Protein AF-M0QJU1-F1 (afdb_monomer_lite)

Foldseek 3Di:
DDDDDDDDDDDDDDDDDDDPPPPPPPDPPPPPPDDDDLVLLLVLLLVLQCVPQVDPPDKDFLVSSVVSGDPPQDPVSNVVSVVVCVVVQQKAWAQEPNTIIIHGHDPVSVVVVVVCVVVVHDDDHHYD

Sequence (128 aa):
MQFDPPRRVQRGHAHTEETQMTSTATAPTRTTRRMHTDDEIDAAILSALTDLAPNDGDLVRWSRVRAQLPGGCGYWQAHEAQHRLWRAGQIVLVQVHGTPWVGLADECSRMADAACARRGEPKRVVMV

Radius of gyration: 34.45 Å; chains: 1; bounding box: 91×36×91 Å

pLDDT: mean 80.44, std 19.9, range [35.09, 97.0]

Structure (mmCIF, N/CA/C/O backbone):
data_AF-M0QJU1-F1
#
_entry.id   AF-M0QJU1-F1
#
loop_
_atom_site.group_PDB
_atom_site.id
_atom_site.type_symbol
_atom_site.label_atom_id
_atom_site.label_alt_id
_atom_site.label_comp_id
_atom_site.label_asym_id
_atom_site.label_entity_id
_atom_site.label_seq_id
_atom_site.pdbx_PDB_ins_code
_atom_site.Cartn_x
_atom_site.Cartn_y
_atom_site.Cartn_z
_atom_site.occupancy
_atom_site.B_iso_or_equiv
_atom_site.auth_seq_id
_atom_site.auth_comp_id
_atom_site.auth_asym_id
_atom_site.auth_atom_id
_atom_site.pdbx_PDB_model_num
ATOM 1 N N . MET A 1 1 ? -62.379 -4.470 78.781 1.00 41.00 1 MET A N 1
ATOM 2 C CA . MET A 1 1 ? -61.455 -4.256 77.648 1.00 41.00 1 MET A CA 1
ATOM 3 C C . MET A 1 1 ? -62.274 -3.817 76.448 1.00 41.00 1 MET A C 1
ATOM 5 O O . MET A 1 1 ? -63.324 -4.396 76.226 1.00 41.00 1 MET A O 1
ATOM 9 N N . GLN A 1 2 ? -61.756 -2.818 75.734 1.00 47.91 2 GLN A N 1
ATOM 10 C CA . GLN A 1 2 ? -62.045 -2.457 74.341 1.00 47.91 2 GLN A CA 1
ATOM 11 C C . GLN A 1 2 ? -63.434 -1.891 73.963 1.00 47.91 2 GLN A C 1
ATOM 13 O O . GLN A 1 2 ? -64.350 -2.612 73.592 1.00 47.91 2 GLN A O 1
ATOM 18 N N . PHE A 1 3 ? -63.497 -0.555 74.041 1.00 36.12 3 PHE A N 1
ATOM 19 C CA . PHE A 1 3 ? -64.065 0.426 73.097 1.00 36.12 3 PHE A CA 1
ATOM 20 C C . PHE A 1 3 ? -65.065 -0.037 72.011 1.00 36.12 3 PHE A C 1
ATOM 22 O O . PHE A 1 3 ? -64.686 -0.552 70.963 1.00 36.12 3 PHE A O 1
ATOM 29 N N . ASP A 1 4 ? -66.327 0.326 72.246 1.00 36.88 4 ASP A N 1
ATOM 30 C CA . ASP A 1 4 ? -67.274 0.946 71.292 1.00 36.88 4 ASP A CA 1
ATOM 31 C C . ASP A 1 4 ? -66.766 2.374 70.901 1.00 36.88 4 ASP A C 1
ATOM 33 O O . ASP A 1 4 ? -65.931 2.891 71.653 1.00 36.88 4 ASP A O 1
ATOM 37 N N . PRO A 1 5 ? -67.262 3.124 69.879 1.00 52.66 5 PRO A N 1
ATOM 38 C CA . PRO A 1 5 ? -68.350 2.864 68.926 1.00 52.66 5 PRO A CA 1
ATOM 39 C C . PRO A 1 5 ? -68.026 3.435 67.490 1.00 52.66 5 PRO A C 1
ATOM 41 O O . PRO A 1 5 ? -66.906 3.238 67.025 1.00 52.66 5 PRO A O 1
ATOM 44 N N . PRO A 1 6 ? -68.924 4.068 66.688 1.00 52.22 6 PRO A N 1
ATOM 45 C CA . PRO A 1 6 ? -69.283 3.544 65.367 1.00 52.22 6 PRO A CA 1
ATOM 46 C C . PRO A 1 6 ? -69.148 4.555 64.197 1.00 52.22 6 PRO A C 1
ATOM 48 O O . PRO A 1 6 ? -68.830 5.720 64.386 1.00 52.22 6 PRO A O 1
ATOM 51 N N . ARG A 1 7 ? -69.504 4.083 62.987 1.00 47.69 7 ARG A N 1
ATOM 52 C CA . ARG A 1 7 ? -70.063 4.811 61.815 1.00 47.69 7 ARG A CA 1
ATOM 53 C C . ARG A 1 7 ? -69.413 6.154 61.412 1.00 47.69 7 ARG A C 1
ATOM 55 O O . ARG A 1 7 ? -69.539 7.138 62.122 1.00 47.69 7 ARG A O 1
ATOM 62 N N . ARG A 1 8 ? -69.083 6.303 60.120 1.00 39.16 8 ARG A N 1
ATOM 63 C CA . ARG A 1 8 ? -69.971 6.894 59.083 1.00 39.16 8 ARG A CA 1
ATOM 64 C C . ARG A 1 8 ? -69.190 7.220 57.798 1.00 39.16 8 ARG A C 1
ATOM 66 O O . ARG A 1 8 ? -68.032 7.605 57.821 1.00 39.16 8 ARG A O 1
ATOM 73 N N . VAL A 1 9 ? -69.896 7.054 56.687 1.00 49.03 9 VAL A N 1
ATOM 74 C CA . VAL A 1 9 ? -69.581 7.418 55.298 1.00 49.03 9 VAL A CA 1
ATOM 75 C C . VAL A 1 9 ? -69.237 8.907 55.148 1.00 49.03 9 VAL A C 1
ATOM 77 O O . VAL A 1 9 ? -70.013 9.714 55.653 1.00 49.03 9 VAL A O 1
ATOM 80 N N . GLN A 1 10 ? -68.225 9.279 54.342 1.00 40.00 10 GLN A N 1
ATOM 81 C CA . GLN A 1 10 ? -68.304 10.485 53.496 1.00 40.00 10 GLN A CA 1
ATOM 82 C C . GLN A 1 10 ? -67.238 10.589 52.388 1.00 40.00 10 GLN A C 1
ATOM 84 O O . GLN A 1 10 ? -66.079 10.228 52.557 1.00 40.00 10 GLN A O 1
ATOM 89 N N . ARG A 1 11 ? -67.703 11.120 51.247 1.00 37.03 11 ARG A N 1
ATOM 90 C CA . ARG A 1 11 ? -66.962 11.681 50.104 1.00 37.03 11 ARG A CA 1
ATOM 91 C C . ARG A 1 11 ? -66.113 12.897 50.513 1.00 37.03 11 ARG A C 1
ATOM 93 O O . ARG A 1 11 ? -66.555 13.648 51.376 1.00 37.03 11 ARG A O 1
ATOM 100 N N . GLY A 1 12 ? -65.077 13.206 49.724 1.00 35.09 12 GLY A N 1
ATOM 101 C CA . GLY A 1 12 ? -64.705 14.600 49.414 1.00 35.09 12 GLY A CA 1
ATOM 102 C C . GLY A 1 12 ? -63.210 14.954 49.445 1.00 35.09 12 GLY A C 1
ATOM 103 O O . GLY A 1 12 ? -62.644 15.078 50.517 1.00 35.09 12 GLY A O 1
ATOM 104 N N . HIS A 1 13 ? -62.640 15.149 48.248 1.00 40.50 13 HIS A N 1
ATOM 105 C CA . HIS A 1 13 ? -61.557 16.056 47.802 1.00 40.50 13 HIS A CA 1
ATOM 106 C C . HIS A 1 13 ? -60.624 16.780 48.804 1.00 40.50 13 HIS A C 1
ATOM 108 O O . HIS A 1 13 ? -61.104 17.566 49.612 1.00 40.50 13 HIS A O 1
ATOM 114 N N . ALA A 1 14 ? -59.300 16.710 48.551 1.00 35.34 14 ALA A N 1
ATOM 115 C CA . ALA A 1 14 ? -58.386 17.854 48.307 1.00 35.34 14 ALA A CA 1
ATOM 116 C C . ALA A 1 14 ? -56.931 17.389 48.004 1.00 35.34 14 ALA A C 1
ATOM 118 O O . ALA A 1 14 ? -56.479 16.460 48.657 1.00 35.34 14 ALA A O 1
ATOM 119 N N . HIS A 1 15 ? -56.273 18.044 47.020 1.00 35.84 15 HIS A N 1
ATOM 120 C CA . HIS A 1 15 ? -54.838 18.448 46.889 1.00 35.84 15 HIS A CA 1
ATOM 121 C C . HIS A 1 15 ? -53.717 17.476 47.375 1.00 35.84 15 HIS A C 1
ATOM 123 O O . HIS A 1 15 ? -53.788 16.958 48.475 1.00 35.84 15 HIS A O 1
ATOM 129 N N . THR A 1 16 ? -52.633 17.164 46.646 1.00 41.09 16 THR A N 1
ATOM 130 C CA . THR A 1 16 ? -51.584 18.049 46.091 1.00 41.09 16 THR A CA 1
ATOM 131 C C . THR A 1 16 ? -50.644 17.228 45.175 1.00 41.09 16 THR A C 1
ATOM 133 O O . THR A 1 16 ? -50.521 16.017 45.325 1.00 41.09 16 THR A O 1
ATOM 136 N N . GLU A 1 17 ? -50.027 17.929 44.229 1.00 51.09 17 GLU A N 1
ATOM 137 C CA . GLU A 1 17 ? -48.938 17.617 43.287 1.00 51.09 17 GLU A CA 1
ATOM 138 C C . GLU A 1 17 ? -47.992 16.436 43.597 1.00 51.09 17 GLU A C 1
ATOM 140 O O . GLU A 1 17 ? -47.376 16.389 44.653 1.00 51.09 17 GLU A O 1
ATOM 145 N N . GLU A 1 18 ? -47.711 15.604 42.585 1.00 40.56 18 GLU A N 1
ATOM 146 C CA . GLU A 1 18 ? -46.323 15.207 42.321 1.00 40.56 18 GLU A CA 1
ATOM 147 C C . GLU A 1 18 ? -46.111 14.955 40.823 1.00 40.56 18 GLU A C 1
ATOM 149 O O . GLU A 1 18 ? -46.647 14.029 40.209 1.00 40.56 18 GLU A O 1
ATOM 154 N N . THR A 1 19 ? -45.349 15.867 40.231 1.00 47.09 19 THR A N 1
ATOM 155 C CA . THR A 1 19 ? -44.768 15.826 38.896 1.00 47.09 19 THR A CA 1
ATOM 156 C C . THR A 1 19 ? -44.136 14.461 38.629 1.00 47.09 19 THR A C 1
ATOM 158 O O . THR A 1 19 ? -43.017 14.189 39.058 1.00 47.09 19 THR A O 1
ATOM 161 N N . GLN A 1 20 ? -44.822 13.604 37.870 1.00 47.12 20 GLN A N 1
ATOM 162 C CA . GLN A 1 20 ? -44.197 12.426 37.276 1.00 47.12 20 GLN A CA 1
ATOM 163 C C . GLN A 1 20 ? -43.261 12.898 36.164 1.00 47.12 20 GLN A C 1
ATOM 165 O O . GLN A 1 20 ? -43.642 13.032 35.002 1.00 47.12 20 GLN A O 1
ATOM 170 N N . MET A 1 21 ? -42.013 13.184 36.540 1.00 42.28 21 MET A N 1
ATOM 171 C CA . MET A 1 21 ? -40.909 13.222 35.595 1.00 42.28 21 MET A CA 1
ATOM 172 C C . MET A 1 21 ? -40.728 11.805 35.050 1.00 42.28 21 MET A C 1
ATOM 174 O O . MET A 1 21 ? -40.109 10.947 35.678 1.00 42.28 21 MET A O 1
ATOM 178 N N . THR A 1 22 ? -41.283 11.553 33.868 1.00 46.72 22 THR A N 1
ATOM 179 C CA . THR A 1 22 ? -40.877 10.452 32.995 1.00 46.72 22 THR A CA 1
ATOM 180 C C . THR A 1 22 ? -39.392 10.622 32.670 1.00 46.72 22 THR A C 1
ATOM 182 O O . THR A 1 22 ? -39.015 11.285 31.707 1.00 46.72 22 THR A O 1
ATOM 185 N N . SER A 1 23 ? -38.532 10.042 33.507 1.00 50.16 23 SER A N 1
ATOM 186 C CA . SER A 1 23 ? -37.125 9.825 33.188 1.00 50.16 23 SER A CA 1
ATOM 187 C C . SER A 1 23 ? -37.047 8.709 32.156 1.00 50.16 23 SER A C 1
ATOM 189 O O . SER A 1 23 ? -36.969 7.528 32.491 1.00 50.16 23 SER A O 1
ATOM 191 N N . THR A 1 24 ? -37.069 9.085 30.880 1.00 59.75 24 THR A N 1
ATOM 192 C CA . THR A 1 24 ? -36.570 8.230 29.805 1.00 59.75 24 THR A CA 1
ATOM 193 C C . THR A 1 24 ? -35.071 8.062 30.033 1.00 59.75 24 THR A C 1
ATOM 195 O O . THR A 1 24 ? -34.260 8.879 29.600 1.00 59.75 24 THR A O 1
ATOM 198 N N . ALA A 1 25 ? -34.695 7.029 30.786 1.00 53.62 25 ALA A N 1
ATOM 199 C CA . ALA A 1 25 ? -33.311 6.624 30.937 1.00 53.62 25 ALA A CA 1
ATOM 200 C C . ALA A 1 25 ? -32.831 6.064 29.592 1.00 53.62 25 ALA A C 1
ATOM 202 O O . ALA A 1 25 ? -32.983 4.880 29.295 1.00 53.62 25 ALA A O 1
ATOM 203 N N . THR A 1 26 ? -32.279 6.938 28.751 1.00 63.38 26 THR A N 1
ATOM 204 C CA . THR A 1 26 ? -31.490 6.541 27.586 1.00 63.38 26 THR A CA 1
ATOM 205 C C . THR A 1 26 ? -30.315 5.717 28.097 1.00 63.38 26 THR A C 1
ATOM 207 O O . THR A 1 26 ? -29.374 6.257 28.680 1.00 63.38 26 THR A O 1
ATOM 210 N N . ALA A 1 27 ? -30.383 4.397 27.919 1.00 65.94 27 ALA A N 1
ATOM 211 C CA . ALA A 1 27 ? -29.254 3.522 28.183 1.00 65.94 27 ALA A CA 1
ATOM 212 C C . ALA A 1 27 ? -28.053 4.034 27.369 1.00 65.94 27 ALA A C 1
ATOM 214 O O . ALA A 1 27 ? -28.198 4.262 26.162 1.00 65.94 27 ALA A O 1
ATOM 215 N N . PRO A 1 28 ? -26.875 4.250 27.980 1.00 62.00 28 PRO A N 1
ATOM 216 C CA . PRO A 1 28 ? -25.707 4.642 27.216 1.00 62.00 28 PRO A CA 1
ATOM 217 C C . PRO A 1 28 ? -25.422 3.532 26.204 1.00 62.00 28 PRO A C 1
ATOM 219 O O . PRO A 1 28 ? -25.156 2.386 26.571 1.00 62.00 28 PRO A O 1
ATOM 222 N N . THR A 1 29 ? -25.506 3.865 24.916 1.00 62.69 29 THR A N 1
ATOM 223 C CA . THR A 1 29 ? -25.056 2.965 23.856 1.00 62.69 29 THR A CA 1
ATOM 224 C C . THR A 1 29 ? -23.554 2.816 24.042 1.00 62.69 29 THR A C 1
ATOM 226 O O . THR A 1 29 ? -22.782 3.724 23.736 1.00 62.69 29 THR A O 1
ATOM 229 N N . ARG A 1 30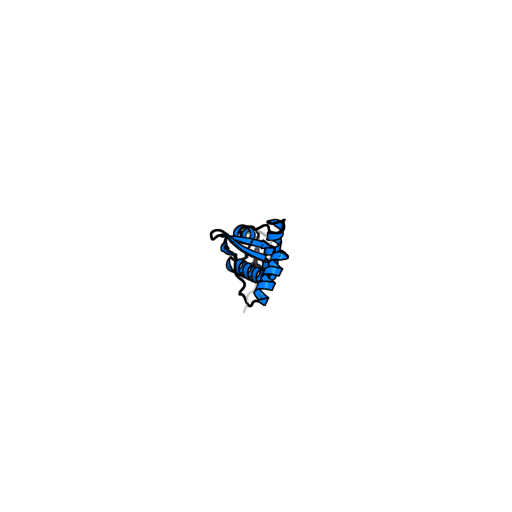 ? -23.126 1.697 24.631 1.00 56.50 30 ARG A N 1
ATOM 230 C CA . ARG A 1 30 ? -21.712 1.354 24.750 1.00 56.50 30 ARG A CA 1
ATOM 231 C C . ARG A 1 30 ? -21.208 1.040 23.347 1.00 56.50 30 ARG A C 1
ATOM 233 O O . ARG A 1 30 ? -21.245 -0.110 22.923 1.00 56.50 30 ARG A O 1
ATOM 240 N N . THR A 1 31 ? -20.759 2.065 22.628 1.00 61.69 31 THR A N 1
ATOM 241 C CA . THR A 1 31 ? -20.039 1.913 21.364 1.00 61.69 31 THR A CA 1
ATOM 242 C C . THR A 1 31 ? -18.740 1.174 21.664 1.00 61.69 31 THR A C 1
ATOM 244 O O . THR A 1 31 ? -17.736 1.771 22.050 1.00 61.69 31 THR A O 1
ATOM 247 N N . THR A 1 32 ? -18.754 -0.152 21.553 1.00 62.12 32 THR A N 1
ATOM 248 C CA . THR A 1 32 ? -17.526 -0.942 21.563 1.00 62.12 32 THR A CA 1
ATOM 249 C C . THR A 1 32 ? -16.727 -0.537 20.336 1.00 62.12 32 THR A C 1
ATOM 251 O O . THR A 1 32 ? -17.146 -0.793 19.208 1.00 62.12 32 THR A O 1
ATOM 254 N N . ARG A 1 33 ? -15.595 0.141 20.552 1.00 63.50 33 ARG A N 1
ATOM 255 C CA . ARG A 1 33 ? -14.628 0.461 19.500 1.00 63.50 33 ARG A CA 1
ATOM 256 C C . ARG A 1 33 ? -14.198 -0.857 18.853 1.00 63.50 33 ARG A C 1
ATOM 258 O O . ARG A 1 33 ? -13.453 -1.616 19.467 1.00 63.50 33 ARG A O 1
ATOM 265 N N . ARG A 1 34 ? -14.695 -1.144 17.647 1.00 72.69 34 ARG A N 1
ATOM 266 C CA . ARG A 1 34 ? -14.265 -2.309 16.867 1.00 72.69 34 ARG A CA 1
ATOM 267 C C . ARG A 1 34 ? -12.796 -2.098 16.507 1.00 72.69 34 ARG A C 1
ATOM 269 O O . ARG A 1 34 ? -12.462 -1.110 15.859 1.00 72.69 34 ARG A O 1
ATOM 276 N N . MET A 1 35 ? -11.926 -2.981 16.986 1.00 76.81 35 MET A N 1
ATOM 277 C CA . MET A 1 35 ? -10.560 -3.069 16.479 1.00 76.81 35 MET A CA 1
ATOM 278 C C . MET A 1 35 ? -10.607 -3.789 15.135 1.00 76.81 35 MET A C 1
ATOM 280 O O . MET A 1 35 ? -11.284 -4.810 15.019 1.00 76.81 35 MET A O 1
ATOM 284 N N . HIS A 1 36 ? -9.928 -3.234 14.134 1.00 84.19 36 HIS A N 1
ATOM 285 C CA . HIS A 1 36 ? -9.753 -3.903 12.846 1.00 84.19 36 HIS A CA 1
ATOM 286 C C . HIS A 1 36 ? -8.733 -5.024 13.000 1.00 84.19 36 HIS A C 1
ATOM 288 O O . HIS A 1 36 ? -7.738 -4.872 13.713 1.00 84.19 36 HIS A O 1
ATOM 294 N N . THR A 1 37 ? -9.017 -6.146 12.358 1.00 90.38 37 THR A N 1
ATOM 295 C CA . THR A 1 37 ? -8.108 -7.290 12.262 1.00 90.38 37 THR A CA 1
ATOM 296 C C . THR A 1 37 ? -6.954 -6.987 11.309 1.00 90.38 37 THR A C 1
ATOM 298 O O . THR A 1 37 ? -7.031 -6.066 10.495 1.00 90.38 37 THR A O 1
ATOM 301 N N . ASP A 1 38 ? -5.882 -7.773 11.398 1.00 91.81 38 ASP A N 1
ATOM 302 C CA . ASP A 1 38 ? -4.729 -7.639 10.507 1.00 91.81 38 ASP A CA 1
ATOM 303 C C . ASP A 1 38 ? -5.119 -7.783 9.032 1.00 91.81 38 ASP A C 1
ATOM 305 O O . ASP A 1 38 ? -4.741 -6.938 8.225 1.00 91.81 38 ASP A O 1
ATOM 309 N N . ASP A 1 39 ? -5.950 -8.773 8.702 1.00 92.38 39 ASP A N 1
ATOM 310 C CA . ASP A 1 39 ? -6.419 -9.005 7.332 1.00 92.38 39 ASP A CA 1
ATOM 311 C C . ASP A 1 39 ? -7.271 -7.840 6.801 1.00 92.38 39 ASP A C 1
ATOM 313 O O . ASP A 1 39 ? -7.173 -7.475 5.631 1.00 92.38 39 ASP A O 1
ATOM 317 N N . GLU A 1 40 ? -8.087 -7.212 7.656 1.00 94.19 40 GLU A N 1
ATOM 318 C CA . GLU A 1 40 ? -8.876 -6.031 7.280 1.00 94.19 40 GLU A CA 1
ATOM 319 C C . GLU A 1 40 ? -7.983 -4.818 6.994 1.00 94.19 40 GLU A C 1
ATOM 321 O O . GLU A 1 40 ? -8.262 -4.051 6.070 1.00 94.19 40 GLU A O 1
ATOM 326 N N . ILE A 1 41 ? -6.907 -4.636 7.765 1.00 95.06 41 ILE A N 1
ATOM 327 C CA . ILE A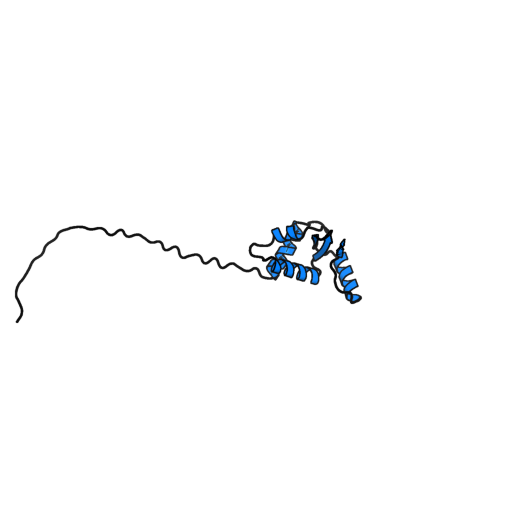 1 41 ? -5.943 -3.551 7.543 1.00 95.06 41 ILE A CA 1
ATOM 328 C C . ILE A 1 41 ? -5.135 -3.822 6.270 1.00 95.06 41 ILE A C 1
ATOM 330 O O . ILE A 1 41 ? -4.978 -2.915 5.452 1.00 95.06 41 ILE A O 1
ATOM 334 N N . ASP A 1 42 ? -4.665 -5.054 6.076 1.00 96.81 42 ASP A N 1
ATOM 335 C CA . ASP A 1 42 ? -3.922 -5.472 4.888 1.00 96.81 42 ASP A CA 1
ATOM 336 C C . ASP A 1 42 ? -4.778 -5.260 3.620 1.00 96.81 42 ASP A C 1
ATOM 338 O O . ASP A 1 42 ? -4.333 -4.613 2.667 1.00 96.81 42 ASP A O 1
ATOM 342 N N . ALA A 1 43 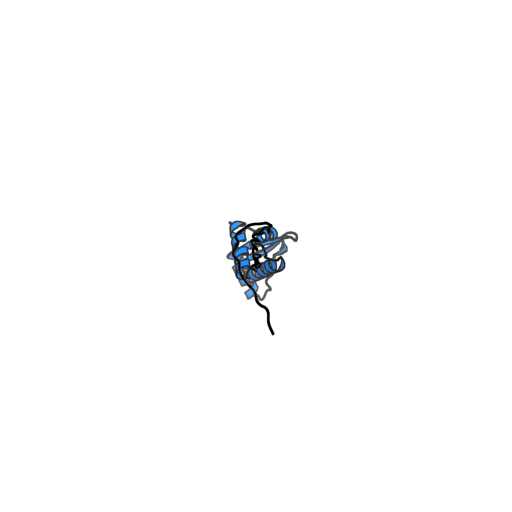? -6.043 -5.699 3.637 1.00 96.56 43 ALA A N 1
ATOM 343 C CA . ALA A 1 43 ? -6.990 -5.483 2.543 1.00 96.56 43 ALA A CA 1
ATOM 344 C C . ALA A 1 43 ? -7.271 -3.992 2.290 1.00 96.56 43 ALA A C 1
ATOM 346 O O . ALA A 1 43 ? -7.309 -3.560 1.136 1.00 96.56 43 ALA A O 1
ATOM 347 N N . ALA A 1 44 ? -7.417 -3.185 3.346 1.00 96.62 44 ALA A N 1
ATOM 348 C CA . ALA A 1 44 ? -7.618 -1.744 3.213 1.00 96.62 44 ALA A CA 1
ATOM 349 C C . ALA A 1 44 ? -6.405 -1.042 2.579 1.00 96.62 44 ALA A C 1
ATOM 351 O O . ALA A 1 44 ? -6.585 -0.141 1.760 1.00 96.62 44 ALA A O 1
ATOM 352 N N . ILE A 1 45 ? -5.176 -1.462 2.905 1.00 97.00 45 ILE A N 1
ATOM 353 C CA . ILE A 1 45 ? -3.956 -0.938 2.270 1.00 97.00 45 ILE A CA 1
ATOM 354 C C . ILE A 1 45 ? -3.949 -1.266 0.774 1.00 97.00 45 ILE A C 1
ATOM 356 O O . ILE A 1 45 ? -3.706 -0.375 -0.038 1.00 97.00 45 ILE A O 1
ATOM 360 N N . LEU A 1 46 ? -4.221 -2.520 0.402 1.00 96.88 46 LEU A N 1
ATOM 361 C CA . LEU A 1 46 ? -4.226 -2.949 -1.001 1.00 96.88 46 LEU A CA 1
ATOM 362 C C . LEU A 1 46 ? -5.323 -2.246 -1.815 1.00 96.88 46 LEU A C 1
ATOM 364 O O . LEU A 1 46 ? -5.062 -1.791 -2.930 1.00 96.88 46 LEU A O 1
ATOM 368 N N . SER A 1 47 ? -6.519 -2.088 -1.240 1.00 96.88 47 SER A N 1
ATOM 369 C CA . SER A 1 47 ? -7.606 -1.319 -1.856 1.00 96.88 47 SER A CA 1
ATOM 370 C C . SER A 1 47 ? -7.199 0.140 -2.059 1.00 96.88 47 SER A C 1
ATOM 372 O O . SER A 1 47 ? -7.285 0.653 -3.169 1.00 96.88 47 SER A O 1
ATOM 374 N N . ALA A 1 48 ? -6.667 0.793 -1.020 1.00 96.62 48 ALA A N 1
ATOM 375 C CA . ALA A 1 48 ? -6.236 2.184 -1.110 1.00 96.62 48 ALA A CA 1
ATOM 376 C C . ALA A 1 48 ? -5.117 2.386 -2.144 1.00 96.62 48 ALA A C 1
ATOM 378 O O . ALA A 1 48 ? -5.073 3.423 -2.800 1.00 96.62 48 ALA A O 1
ATOM 379 N N . LEU A 1 49 ? -4.211 1.419 -2.306 1.00 96.56 49 LEU A N 1
ATOM 380 C CA . LEU A 1 49 ? -3.194 1.462 -3.358 1.00 96.56 49 LEU A CA 1
ATOM 381 C C . LEU A 1 49 ? -3.811 1.332 -4.751 1.00 96.56 49 LEU A C 1
ATOM 383 O O . LEU A 1 49 ? -3.450 2.112 -5.623 1.00 96.56 49 LEU A O 1
ATOM 387 N N . THR A 1 50 ? -4.770 0.425 -4.934 1.00 95.56 50 THR A N 1
ATOM 388 C CA . THR A 1 50 ? -5.496 0.262 -6.207 1.00 95.56 50 THR A CA 1
ATOM 389 C C . THR A 1 50 ? -6.203 1.559 -6.619 1.00 95.56 50 THR A C 1
ATOM 391 O O . THR A 1 50 ? -6.163 1.944 -7.784 1.00 95.56 50 THR A O 1
ATOM 394 N N . ASP A 1 51 ? -6.788 2.279 -5.657 1.00 95.50 51 ASP A N 1
ATOM 395 C CA . ASP A 1 51 ? -7.494 3.539 -5.919 1.00 95.50 51 ASP A CA 1
ATOM 396 C C . ASP A 1 51 ? -6.544 4.727 -6.166 1.00 95.50 51 ASP A C 1
ATOM 398 O O . ASP A 1 51 ? -6.838 5.626 -6.956 1.00 95.50 51 ASP A O 1
ATOM 402 N N . LEU A 1 52 ? -5.414 4.780 -5.453 1.00 95.31 52 LEU A N 1
ATOM 403 C CA . LEU A 1 52 ? -4.488 5.919 -5.482 1.00 95.31 52 LEU A CA 1
ATOM 404 C C . LEU A 1 52 ? -3.406 5.816 -6.564 1.00 95.31 52 LEU A C 1
ATOM 406 O O . LEU A 1 52 ? -2.855 6.850 -6.951 1.00 95.31 52 LEU A O 1
ATOM 410 N N . ALA A 1 53 ? -3.082 4.600 -6.994 1.00 91.00 53 ALA A N 1
ATOM 411 C CA . ALA A 1 53 ? -2.034 4.252 -7.947 1.00 91.00 53 ALA A CA 1
ATOM 412 C C . ALA A 1 53 ? -2.623 3.291 -9.000 1.00 91.00 53 ALA A C 1
ATOM 414 O O . ALA A 1 53 ? -2.349 2.092 -8.961 1.00 91.00 53 ALA A O 1
ATOM 415 N N . PRO A 1 54 ? -3.493 3.789 -9.901 1.00 84.00 54 PRO A N 1
ATOM 416 C CA . PRO A 1 54 ? -4.274 2.937 -10.796 1.00 84.00 54 PRO A CA 1
ATOM 417 C C . PRO A 1 54 ? -3.448 2.297 -11.919 1.00 84.00 54 PRO A C 1
ATOM 419 O O . PRO A 1 54 ? -3.943 1.381 -12.573 1.00 84.00 54 PRO A O 1
ATOM 422 N N . ASN A 1 55 ? -2.228 2.781 -12.178 1.00 87.81 55 ASN A N 1
ATOM 423 C CA . ASN A 1 55 ? -1.348 2.212 -13.194 1.00 87.81 55 ASN A CA 1
ATOM 424 C C . ASN A 1 55 ? -0.254 1.353 -12.557 1.00 87.81 55 ASN A C 1
ATOM 426 O O . ASN A 1 55 ? 0.246 1.648 -11.468 1.00 87.81 55 ASN A O 1
ATOM 430 N N . ASP A 1 56 ? 0.176 0.326 -13.285 1.00 80.31 56 ASP A N 1
ATOM 431 C CA . ASP A 1 56 ? 1.295 -0.513 -12.870 1.00 80.31 56 ASP A CA 1
ATOM 432 C C . ASP A 1 56 ? 2.576 0.320 -12.704 1.00 80.31 56 ASP A C 1
ATOM 434 O O . ASP A 1 56 ? 2.968 1.087 -13.585 1.00 80.31 56 ASP A O 1
ATOM 438 N N . GLY A 1 57 ? 3.237 0.155 -11.556 1.00 83.44 57 GLY A N 1
ATOM 439 C CA . GLY A 1 57 ? 4.466 0.875 -11.212 1.00 83.44 57 GLY A CA 1
ATOM 440 C C . GLY A 1 57 ? 4.256 2.255 -10.581 1.00 83.44 57 GLY A C 1
ATOM 441 O O . GLY A 1 57 ? 5.238 2.863 -10.146 1.00 83.44 57 GLY A O 1
ATOM 442 N N . ASP A 1 58 ? 3.014 2.740 -10.465 1.00 92.38 58 ASP A N 1
ATOM 443 C CA . ASP A 1 58 ? 2.736 3.990 -9.760 1.00 92.38 58 ASP A CA 1
ATOM 444 C C . ASP A 1 58 ? 3.095 3.863 -8.269 1.00 92.38 58 ASP A C 1
ATOM 446 O O . ASP A 1 58 ? 2.711 2.927 -7.560 1.00 92.38 58 ASP A O 1
ATOM 450 N N . LEU A 1 59 ? 3.833 4.858 -7.776 1.00 94.06 59 LEU A N 1
ATOM 451 C CA . LEU A 1 59 ? 4.194 4.981 -6.371 1.00 94.06 59 LEU A CA 1
ATOM 452 C C . LEU A 1 59 ? 3.430 6.139 -5.741 1.00 94.06 59 LEU A C 1
ATOM 454 O O . LEU A 1 59 ? 3.385 7.252 -6.266 1.00 94.06 59 LEU A O 1
ATOM 458 N N . VAL A 1 60 ? 2.913 5.914 -4.539 1.00 96.50 60 VAL A N 1
ATOM 459 C CA . VAL A 1 60 ? 2.245 6.937 -3.734 1.00 96.50 60 VAL A CA 1
ATOM 460 C C . VAL A 1 60 ? 2.898 7.061 -2.368 1.00 96.50 60 VAL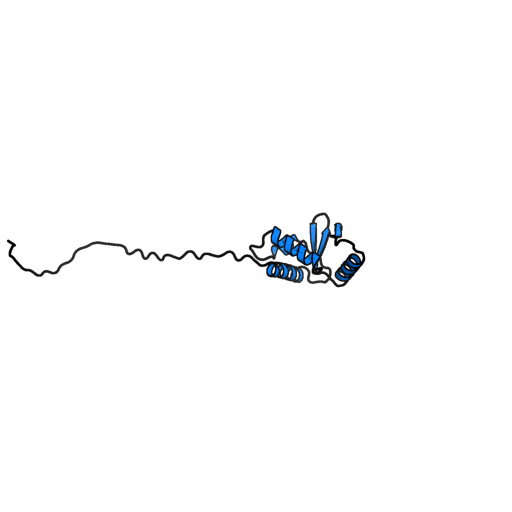 A C 1
ATOM 462 O O . VAL A 1 60 ? 3.435 6.107 -1.807 1.00 96.50 60 VAL A O 1
ATOM 465 N N . ARG A 1 61 ? 2.862 8.265 -1.794 1.00 96.88 61 ARG A N 1
ATOM 466 C CA . ARG A 1 61 ? 3.381 8.488 -0.439 1.00 96.88 61 ARG A CA 1
ATOM 467 C C . ARG A 1 61 ? 2.610 7.639 0.564 1.00 96.88 61 ARG A C 1
ATOM 469 O O . ARG A 1 61 ? 1.379 7.680 0.597 1.00 96.88 61 ARG A O 1
ATOM 476 N N . TRP A 1 62 ? 3.330 6.974 1.464 1.00 96.06 62 TRP A N 1
ATOM 477 C CA . TRP A 1 62 ? 2.724 6.142 2.506 1.00 96.06 62 TRP A CA 1
ATOM 478 C C . TRP A 1 62 ? 1.732 6.907 3.391 1.00 96.06 62 TRP A C 1
ATOM 480 O O . TRP A 1 62 ? 0.689 6.382 3.773 1.00 96.06 62 TRP A O 1
ATOM 490 N N . SER A 1 63 ? 2.012 8.181 3.676 1.00 95.25 63 SER A N 1
ATOM 491 C CA . SER A 1 63 ? 1.100 9.040 4.438 1.00 95.25 63 SER A CA 1
ATOM 492 C C . SER A 1 63 ? -0.273 9.192 3.776 1.00 95.25 63 SER A C 1
ATOM 494 O O . SER A 1 63 ? -1.273 9.289 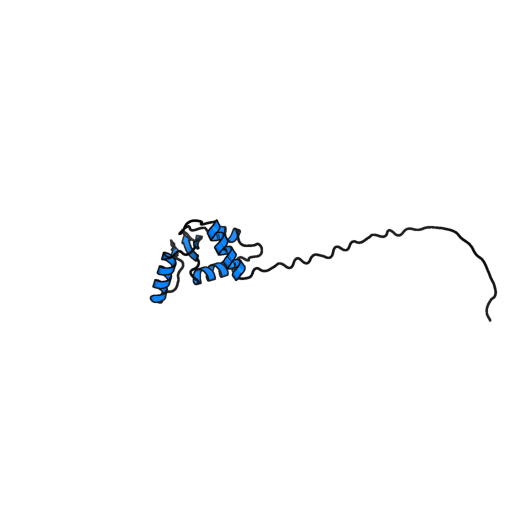4.484 1.00 95.25 63 SER A O 1
ATOM 496 N N . ARG A 1 64 ? -0.338 9.169 2.437 1.00 96.31 64 ARG A N 1
ATOM 497 C CA . ARG A 1 64 ? -1.592 9.267 1.681 1.00 96.31 64 ARG A CA 1
ATOM 498 C C . ARG A 1 64 ? -2.406 7.979 1.772 1.00 96.31 64 ARG A C 1
ATOM 500 O O . ARG A 1 64 ? -3.609 8.058 1.978 1.00 96.31 64 ARG A O 1
ATOM 507 N N . VAL A 1 65 ? -1.751 6.820 1.689 1.00 96.50 65 VAL A N 1
ATOM 508 C CA . VAL A 1 65 ? -2.396 5.509 1.885 1.00 96.50 65 VAL A CA 1
ATOM 509 C C . VAL A 1 65 ? -2.945 5.397 3.304 1.00 96.50 65 VAL A C 1
ATOM 511 O O . VAL A 1 65 ? -4.107 5.066 3.503 1.00 96.50 65 VAL A O 1
ATOM 514 N N . ARG A 1 66 ? -2.144 5.775 4.307 1.00 94.69 66 ARG A N 1
ATOM 515 C CA . ARG A 1 66 ? -2.563 5.757 5.714 1.00 94.69 66 ARG A CA 1
ATOM 516 C C . ARG A 1 66 ? -3.779 6.617 6.019 1.00 94.69 66 ARG A C 1
ATOM 518 O O . ARG A 1 66 ? -4.540 6.267 6.913 1.00 94.69 66 ARG A O 1
ATOM 525 N N . ALA A 1 67 ? -3.952 7.725 5.307 1.00 94.62 67 ALA A N 1
ATOM 526 C CA . ALA A 1 67 ? -5.119 8.583 5.467 1.00 94.62 67 ALA A CA 1
ATOM 527 C C . ALA A 1 67 ? -6.427 7.918 4.990 1.00 94.62 67 ALA A C 1
ATOM 529 O O . ALA A 1 67 ? -7.493 8.372 5.388 1.00 94.62 67 ALA A O 1
ATOM 530 N N . GLN A 1 68 ? -6.348 6.859 4.172 1.00 94.38 68 GLN A N 1
ATOM 531 C CA . GLN A 1 68 ? -7.501 6.082 3.692 1.00 94.38 68 GLN A CA 1
ATOM 532 C C . GLN A 1 68 ? -7.825 4.870 4.577 1.00 94.38 68 GLN A C 1
ATOM 534 O O . GLN A 1 68 ? -8.855 4.226 4.389 1.00 94.38 68 GLN A O 1
ATOM 539 N N . LEU A 1 69 ? -6.957 4.532 5.536 1.00 93.00 69 LEU A N 1
ATOM 540 C CA . LEU A 1 69 ? -7.179 3.380 6.405 1.00 93.00 69 LEU A CA 1
ATOM 541 C C . LEU A 1 69 ? -8.338 3.639 7.369 1.00 93.00 69 LEU A C 1
ATOM 543 O O . LEU A 1 69 ? -8.554 4.777 7.800 1.00 93.00 69 LEU A O 1
ATOM 547 N N . PRO A 1 70 ? -9.088 2.589 7.738 1.00 87.31 70 PRO A N 1
ATOM 548 C CA . PRO A 1 70 ? -10.290 2.762 8.525 1.00 87.31 70 PRO A CA 1
ATOM 549 C C . PRO A 1 70 ? -9.980 3.375 9.897 1.00 87.31 70 PRO A C 1
ATOM 551 O O . PRO A 1 70 ? -8.968 3.084 10.547 1.00 87.31 70 PRO A O 1
ATOM 554 N N . GLY A 1 71 ? -10.889 4.241 10.354 1.00 81.75 71 GLY A N 1
ATOM 555 C CA . GLY A 1 71 ? -10.770 4.922 11.640 1.00 81.75 71 GLY A CA 1
ATOM 556 C C . GLY A 1 71 ? -10.576 3.927 12.788 1.00 81.75 71 GLY A C 1
ATOM 557 O O . GLY A 1 71 ? -11.268 2.913 12.872 1.00 81.75 71 GLY A O 1
ATOM 558 N N . GLY A 1 72 ? -9.618 4.218 13.672 1.00 79.25 72 GLY A N 1
ATOM 559 C CA . GLY A 1 72 ? -9.214 3.318 14.757 1.00 79.25 72 GLY A CA 1
ATOM 560 C C . GLY A 1 72 ? -7.984 2.458 14.452 1.00 79.25 72 GLY A C 1
ATOM 561 O O . GLY A 1 72 ? -7.448 1.871 15.387 1.00 79.25 72 GLY A O 1
ATOM 562 N N . CYS A 1 73 ? -7.492 2.438 13.208 1.00 85.50 73 CYS A N 1
ATOM 563 C CA . CYS A 1 73 ? -6.185 1.868 12.878 1.00 85.50 73 CYS A CA 1
ATOM 564 C C . CYS A 1 73 ? -5.057 2.740 13.457 1.00 85.50 73 CYS A C 1
ATOM 566 O O . CYS A 1 73 ? -4.866 3.892 13.054 1.00 85.50 73 CYS A O 1
ATOM 568 N N . GLY A 1 74 ? -4.304 2.203 14.419 1.00 87.94 74 GLY A N 1
ATOM 569 C CA . GLY A 1 74 ? -3.159 2.895 15.009 1.00 87.94 74 GLY A CA 1
ATOM 570 C C . GLY A 1 74 ? -1.977 3.030 14.042 1.00 87.94 74 GLY A C 1
ATOM 571 O O . GLY A 1 74 ? -1.858 2.282 13.072 1.00 87.94 74 GLY A O 1
ATOM 572 N N . TYR A 1 75 ? -1.056 3.958 14.341 1.00 89.88 75 TYR A N 1
ATOM 573 C CA . TYR A 1 75 ? 0.198 4.127 13.586 1.00 89.88 75 TYR A CA 1
ATOM 574 C C . TYR A 1 75 ? 0.960 2.801 13.453 1.00 89.88 75 TYR A C 1
ATOM 576 O O . TYR A 1 75 ? 1.375 2.436 12.356 1.00 89.88 75 TYR A O 1
ATOM 584 N N . TRP A 1 76 ? 1.138 2.094 14.574 1.00 91.44 76 TRP A N 1
ATOM 585 C CA . TRP A 1 76 ? 1.938 0.872 14.632 1.00 91.44 76 TRP A CA 1
ATOM 586 C C . TRP A 1 76 ? 1.295 -0.274 13.864 1.00 91.44 76 TRP A C 1
ATOM 588 O O . TRP A 1 76 ? 1.974 -0.899 13.063 1.00 91.44 76 TRP A O 1
ATOM 598 N N . GLN A 1 77 ? -0.019 -0.460 14.004 1.00 92.06 77 GLN A N 1
ATOM 599 C CA . GLN A 1 77 ? -0.760 -1.481 13.260 1.00 92.06 77 GLN A CA 1
ATOM 600 C C . GLN A 1 77 ? -0.659 -1.258 11.747 1.00 92.06 77 GLN A C 1
ATOM 602 O O . GLN A 1 77 ? -0.368 -2.187 11.003 1.00 92.06 77 GLN A O 1
ATOM 607 N N . ALA A 1 78 ? -0.808 -0.009 11.290 1.00 94.31 78 ALA A N 1
ATOM 608 C CA . ALA A 1 78 ? -0.631 0.320 9.878 1.00 94.31 78 ALA A CA 1
ATOM 609 C C . ALA A 1 78 ? 0.798 0.022 9.393 1.00 94.31 78 ALA A C 1
ATOM 611 O O . ALA A 1 78 ? 0.990 -0.461 8.280 1.00 94.31 78 ALA A O 1
ATOM 612 N N . HIS A 1 79 ? 1.809 0.321 10.213 1.00 94.50 79 HIS A N 1
ATOM 613 C CA . HIS A 1 79 ? 3.210 0.079 9.868 1.00 94.50 79 HIS A CA 1
ATOM 614 C C . HIS A 1 79 ? 3.569 -1.418 9.871 1.00 94.50 79 HIS A C 1
ATOM 616 O O . HIS A 1 79 ? 4.338 -1.870 9.025 1.00 94.50 79 HIS A O 1
ATOM 622 N N . GLU A 1 80 ? 3.010 -2.205 10.789 1.00 95.19 80 GLU A N 1
ATOM 623 C CA . GLU A 1 80 ? 3.164 -3.663 10.814 1.00 95.19 80 GLU A CA 1
ATOM 624 C C . GLU A 1 80 ? 2.499 -4.312 9.600 1.00 95.19 80 GLU A C 1
ATOM 626 O O . GLU A 1 80 ? 3.145 -5.104 8.917 1.00 95.19 80 GLU A O 1
ATOM 631 N N . ALA A 1 81 ? 1.272 -3.906 9.267 1.00 96.38 81 ALA A N 1
ATOM 632 C CA . ALA A 1 81 ? 0.565 -4.329 8.059 1.00 96.38 81 ALA A CA 1
ATOM 633 C C . ALA A 1 81 ? 1.358 -4.002 6.785 1.00 96.38 81 ALA A C 1
ATOM 635 O O . ALA A 1 81 ? 1.603 -4.870 5.946 1.00 96.38 81 ALA A O 1
ATOM 636 N N . GLN A 1 82 ? 1.881 -2.776 6.682 1.00 96.81 82 GLN A N 1
ATOM 637 C CA . GLN A 1 82 ? 2.790 -2.390 5.602 1.00 96.81 82 GLN A CA 1
ATOM 638 C C . GLN A 1 82 ? 4.011 -3.317 5.531 1.00 96.81 82 GLN A C 1
ATOM 640 O O . GLN A 1 82 ? 4.379 -3.787 4.454 1.00 96.81 82 GLN A O 1
ATOM 645 N N . HIS A 1 83 ? 4.649 -3.599 6.669 1.00 95.31 83 HIS A N 1
ATOM 646 C CA . HIS A 1 83 ? 5.815 -4.474 6.702 1.00 95.31 83 HIS A CA 1
ATOM 647 C C . HIS A 1 83 ? 5.471 -5.911 6.294 1.00 95.31 83 HIS A C 1
ATOM 649 O O . HIS A 1 83 ? 6.233 -6.515 5.539 1.00 95.31 83 HIS A O 1
ATOM 655 N N . ARG A 1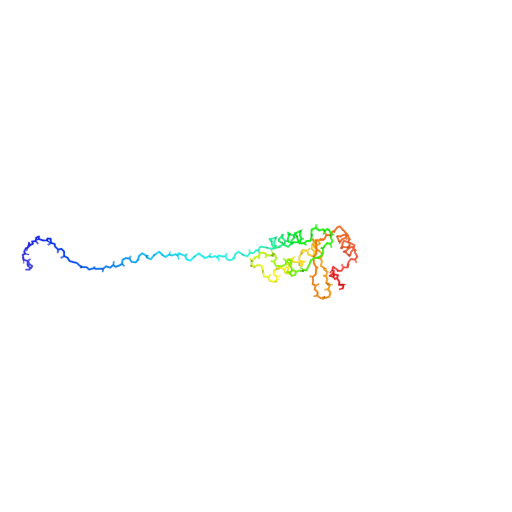 84 ? 4.331 -6.455 6.743 1.00 96.19 84 ARG A N 1
ATOM 656 C CA . ARG A 1 84 ? 3.847 -7.789 6.355 1.00 96.19 84 ARG A CA 1
ATOM 657 C C . ARG A 1 84 ? 3.600 -7.881 4.856 1.00 96.19 84 ARG A C 1
ATOM 659 O O . ARG A 1 84 ? 4.154 -8.772 4.216 1.00 96.19 84 ARG A O 1
ATOM 666 N N . LEU A 1 85 ? 2.855 -6.936 4.285 1.00 96.56 85 LEU A N 1
ATOM 667 C CA . LEU A 1 85 ? 2.575 -6.892 2.847 1.00 96.56 85 LEU A CA 1
ATOM 668 C C . LEU A 1 85 ? 3.858 -6.772 2.019 1.00 96.56 85 LEU A C 1
ATOM 670 O O . LEU A 1 85 ? 4.011 -7.437 0.991 1.00 96.56 85 LEU A O 1
ATOM 674 N N . TRP A 1 86 ? 4.813 -5.965 2.485 1.00 95.56 86 TRP A N 1
ATOM 675 C CA . TRP A 1 86 ? 6.119 -5.855 1.846 1.00 95.56 86 TRP A CA 1
ATOM 676 C C . TRP A 1 86 ? 6.889 -7.174 1.937 1.00 95.56 86 TRP A C 1
ATOM 678 O O . TRP A 1 86 ? 7.396 -7.656 0.928 1.00 95.56 86 TRP A O 1
ATOM 688 N N . ARG A 1 87 ? 6.936 -7.828 3.102 1.00 93.50 87 ARG A N 1
ATOM 689 C CA . ARG A 1 87 ? 7.568 -9.152 3.261 1.00 93.50 87 ARG A CA 1
ATOM 690 C C . ARG A 1 87 ? 6.926 -10.216 2.372 1.00 93.50 87 ARG A C 1
ATOM 692 O O . ARG A 1 87 ? 7.657 -11.012 1.793 1.00 93.50 87 ARG A O 1
ATOM 699 N N . ALA A 1 88 ? 5.606 -10.179 2.219 1.00 92.44 88 ALA A N 1
ATOM 700 C CA . ALA A 1 88 ? 4.839 -11.071 1.353 1.00 92.44 88 ALA A CA 1
ATOM 701 C C . ALA A 1 88 ? 4.997 -10.767 -0.152 1.00 92.44 88 ALA A C 1
ATOM 703 O O . ALA A 1 88 ? 4.488 -11.516 -0.983 1.00 92.44 88 ALA A O 1
ATOM 704 N N . GLY A 1 89 ? 5.676 -9.674 -0.522 1.00 94.06 89 GLY A N 1
ATOM 705 C CA . GLY A 1 89 ? 5.866 -9.285 -1.923 1.00 94.06 89 GLY A CA 1
ATOM 706 C C . GLY A 1 89 ? 4.585 -8.800 -2.605 1.00 94.06 89 GLY A C 1
ATOM 707 O O . GLY A 1 89 ? 4.495 -8.856 -3.827 1.00 94.06 89 GLY A O 1
ATOM 708 N N . GLN A 1 90 ? 3.594 -8.354 -1.828 1.00 95.19 90 GLN A N 1
ATOM 709 C CA . GLN A 1 90 ? 2.348 -7.775 -2.346 1.00 95.19 90 GLN A CA 1
ATOM 710 C C . GLN A 1 90 ? 2.511 -6.288 -2.685 1.00 95.19 90 GLN A C 1
ATOM 712 O O . GLN A 1 90 ? 1.861 -5.775 -3.592 1.00 95.19 90 GLN A O 1
ATOM 717 N N . ILE A 1 91 ? 3.410 -5.604 -1.976 1.00 95.62 91 ILE A N 1
ATOM 718 C CA . ILE A 1 91 ? 3.740 -4.197 -2.206 1.00 95.62 91 ILE A CA 1
ATOM 719 C C . ILE A 1 91 ? 5.248 -4.007 -2.343 1.00 95.62 91 ILE A C 1
ATOM 721 O O . ILE A 1 91 ? 6.050 -4.770 -1.788 1.00 95.62 91 ILE A O 1
ATOM 725 N N . VAL A 1 92 ? 5.627 -2.930 -3.018 1.00 95.12 92 VAL A N 1
ATOM 726 C CA . VAL A 1 92 ? 6.992 -2.398 -3.029 1.00 95.12 92 VAL A CA 1
ATOM 727 C C . VAL A 1 92 ? 7.096 -1.209 -2.082 1.00 95.12 92 VAL A C 1
ATOM 729 O O . VAL A 1 92 ? 6.148 -0.443 -1.923 1.00 95.12 92 VAL A O 1
ATOM 732 N N . LEU A 1 93 ? 8.254 -1.059 -1.438 1.00 94.75 93 LEU A N 1
ATOM 733 C CA . LEU A 1 93 ? 8.561 0.069 -0.561 1.00 94.75 93 LEU A CA 1
ATOM 734 C C . LEU A 1 93 ? 9.868 0.709 -1.029 1.00 94.75 93 LEU A C 1
ATOM 736 O O . LEU A 1 93 ? 10.908 0.046 -1.069 1.00 94.75 93 LEU A O 1
ATOM 740 N N . VAL A 1 94 ? 9.796 1.991 -1.370 1.00 93.81 94 VAL A N 1
ATOM 741 C CA . VAL A 1 94 ? 10.920 2.797 -1.845 1.00 93.81 94 VAL A CA 1
ATOM 742 C C . VAL A 1 94 ? 11.048 4.025 -0.956 1.00 93.81 94 VAL A C 1
ATOM 744 O O . VAL A 1 94 ? 10.075 4.729 -0.701 1.00 93.81 94 VAL A O 1
ATOM 747 N N . GLN A 1 95 ? 12.253 4.300 -0.479 1.00 93.75 95 GLN A N 1
ATOM 748 C CA . GLN A 1 95 ? 12.562 5.506 0.268 1.00 93.75 95 GLN A CA 1
ATOM 749 C C . GLN A 1 95 ? 13.095 6.559 -0.704 1.00 93.75 95 GLN A C 1
ATOM 751 O O . GLN A 1 95 ? 14.183 6.385 -1.238 1.00 93.75 95 GLN A O 1
ATOM 756 N N . VAL A 1 96 ? 12.354 7.651 -0.901 1.00 93.62 96 VAL A N 1
ATOM 757 C CA . VAL A 1 96 ? 12.777 8.787 -1.739 1.00 93.62 96 VAL A CA 1
ATOM 758 C C . VAL A 1 96 ? 13.002 9.986 -0.831 1.00 93.62 96 VAL A C 1
ATOM 760 O O . VAL A 1 96 ? 12.057 10.460 -0.194 1.00 93.62 96 VAL A O 1
ATOM 763 N N . HIS A 1 97 ? 14.246 10.458 -0.722 1.00 90.75 97 HIS A N 1
ATOM 764 C CA . HIS A 1 97 ? 14.626 11.581 0.156 1.00 90.75 97 HIS A CA 1
ATOM 765 C C . HIS A 1 97 ? 14.069 11.477 1.592 1.00 90.75 97 HIS A C 1
ATOM 767 O O . HIS A 1 97 ? 13.515 12.430 2.141 1.00 90.75 97 HIS A O 1
ATOM 773 N N . GLY A 1 98 ? 14.148 10.295 2.206 1.00 90.19 98 GLY A N 1
ATOM 774 C CA . GLY A 1 98 ? 13.645 10.099 3.570 1.00 90.19 98 GLY A CA 1
ATOM 775 C C . GLY A 1 98 ? 12.114 10.009 3.689 1.00 90.19 98 GLY A C 1
ATOM 776 O O . GLY A 1 98 ? 11.603 9.874 4.800 1.00 90.19 98 GLY A O 1
ATOM 777 N N . THR A 1 99 ? 11.381 10.014 2.574 1.00 92.88 99 THR A N 1
ATOM 778 C CA . THR A 1 99 ? 9.933 9.782 2.545 1.00 92.88 99 THR A CA 1
ATOM 779 C C . THR A 1 99 ? 9.636 8.381 2.007 1.00 92.88 99 THR A C 1
ATOM 781 O O . THR A 1 99 ? 10.107 8.057 0.917 1.00 92.88 99 THR A O 1
ATOM 784 N N . PRO A 1 100 ? 8.847 7.554 2.715 1.00 95.19 100 PRO A N 1
ATOM 785 C CA . PRO A 1 100 ? 8.440 6.250 2.207 1.00 95.19 100 PRO A CA 1
ATOM 786 C C . PRO A 1 100 ? 7.346 6.385 1.143 1.00 95.19 100 PRO A C 1
ATOM 788 O O . PRO A 1 100 ? 6.281 6.974 1.374 1.00 95.19 100 PRO A O 1
ATOM 791 N N . TRP A 1 101 ? 7.611 5.787 -0.010 1.00 97.00 101 TRP A N 1
ATOM 792 C CA . TRP A 1 101 ? 6.701 5.614 -1.131 1.00 97.00 101 TRP A CA 1
ATOM 793 C C . TRP A 1 101 ? 6.392 4.136 -1.318 1.00 97.00 101 TRP A C 1
ATOM 795 O O . TRP A 1 101 ? 7.254 3.277 -1.140 1.00 97.00 101 TRP A O 1
ATOM 805 N N . VAL A 1 102 ? 5.145 3.846 -1.651 1.00 96.81 102 VAL A N 1
ATOM 806 C CA . VAL A 1 102 ? 4.608 2.494 -1.747 1.00 96.81 102 VAL A CA 1
ATOM 807 C C . VAL A 1 102 ? 3.787 2.357 -3.021 1.00 96.81 102 VAL A C 1
ATOM 809 O O . VAL A 1 102 ? 3.104 3.297 -3.420 1.00 96.81 102 VAL A O 1
ATOM 812 N N . GLY A 1 103 ? 3.854 1.184 -3.638 1.00 96.25 103 GLY A N 1
ATOM 813 C CA . GLY A 1 103 ? 3.029 0.799 -4.779 1.00 96.25 103 GLY A CA 1
ATOM 814 C C . GLY A 1 103 ? 2.713 -0.690 -4.727 1.00 96.25 103 GLY A C 1
ATOM 815 O O . GLY A 1 103 ? 3.288 -1.426 -3.915 1.00 96.25 103 GLY A O 1
ATOM 816 N N . LEU A 1 104 ? 1.799 -1.136 -5.585 1.00 95.75 104 LEU A N 1
ATOM 817 C CA . LEU A 1 104 ? 1.554 -2.563 -5.783 1.00 95.75 104 LEU A CA 1
ATOM 818 C C . LEU A 1 104 ? 2.791 -3.210 -6.415 1.00 95.75 104 LEU A C 1
ATOM 820 O O . LEU A 1 104 ? 3.463 -2.610 -7.251 1.00 95.75 104 LEU A O 1
ATOM 824 N N . ALA A 1 105 ? 3.116 -4.430 -5.990 1.00 93.06 105 ALA A N 1
ATOM 825 C CA . ALA A 1 105 ? 4.195 -5.175 -6.618 1.00 93.06 105 ALA A CA 1
ATOM 826 C C . ALA A 1 105 ? 3.746 -5.684 -7.994 1.00 93.06 105 ALA A C 1
ATOM 828 O O . ALA A 1 105 ? 2.741 -6.390 -8.111 1.00 93.06 105 ALA A O 1
ATOM 829 N N . ASP A 1 106 ? 4.526 -5.378 -9.023 1.00 90.50 106 ASP A N 1
ATOM 830 C CA . ASP A 1 106 ? 4.362 -5.930 -10.363 1.00 90.50 106 ASP A CA 1
ATOM 831 C C . ASP A 1 106 ? 5.137 -7.254 -10.524 1.00 90.50 106 ASP A C 1
ATOM 833 O O . ASP A 1 106 ? 5.759 -7.780 -9.590 1.00 90.50 106 ASP A O 1
ATOM 837 N N . GLU A 1 107 ? 5.069 -7.842 -11.718 1.00 89.12 107 GLU A N 1
ATOM 838 C CA . GLU A 1 107 ? 5.795 -9.077 -12.024 1.00 89.12 107 GLU A CA 1
ATOM 839 C C . GLU A 1 107 ? 7.313 -8.893 -11.916 1.00 89.12 107 GLU A C 1
ATOM 841 O O . GLU A 1 107 ? 7.989 -9.727 -11.309 1.00 89.12 107 GLU A O 1
ATOM 846 N N . CYS A 1 108 ? 7.842 -7.775 -12.416 1.00 87.19 108 CYS A N 1
ATOM 847 C CA . CYS A 1 108 ? 9.263 -7.446 -12.351 1.00 87.19 108 CYS A CA 1
ATOM 848 C C . CYS A 1 108 ? 9.776 -7.408 -10.905 1.00 87.19 108 CYS A C 1
ATOM 850 O O . CYS A 1 108 ? 10.809 -8.005 -10.592 1.00 87.19 108 CYS A O 1
ATOM 852 N N . SER A 1 109 ? 9.029 -6.772 -10.004 1.00 88.81 109 SER A N 1
ATOM 853 C CA . SER A 1 109 ? 9.344 -6.683 -8.577 1.00 88.81 109 SER A CA 1
ATOM 854 C C . SER A 1 109 ? 9.359 -8.063 -7.924 1.00 88.81 109 SER A C 1
ATOM 856 O O . SER A 1 109 ? 10.301 -8.398 -7.203 1.00 88.81 109 SER A O 1
ATOM 858 N N . ARG A 1 110 ? 8.367 -8.910 -8.234 1.00 88.50 110 ARG A N 1
ATOM 859 C CA . ARG A 1 110 ? 8.316 -10.296 -7.740 1.00 88.50 110 ARG A CA 1
ATOM 860 C C . ARG A 1 110 ? 9.486 -11.134 -8.255 1.00 88.50 110 ARG A C 1
ATOM 862 O O . ARG A 1 110 ? 10.077 -11.897 -7.490 1.00 88.50 110 ARG A O 1
ATOM 869 N N . MET A 1 111 ? 9.855 -10.987 -9.528 1.00 89.25 111 MET A N 1
ATOM 870 C CA . MET A 1 111 ? 11.008 -11.678 -10.111 1.00 89.25 111 MET A CA 1
ATOM 871 C C . MET A 1 111 ? 12.328 -11.226 -9.479 1.00 89.25 111 MET A C 1
ATOM 873 O O . MET A 1 111 ? 13.189 -12.065 -9.199 1.00 89.25 111 MET A O 1
ATOM 877 N N . ALA A 1 112 ? 12.483 -9.923 -9.228 1.00 87.62 112 ALA A N 1
ATOM 878 C CA . ALA A 1 112 ? 13.648 -9.365 -8.552 1.00 87.62 112 ALA A CA 1
ATOM 879 C C . ALA A 1 112 ? 13.771 -9.912 -7.122 1.00 87.62 112 ALA A C 1
ATOM 881 O O . ALA A 1 112 ? 14.826 -10.436 -6.761 1.00 87.62 112 ALA A O 1
ATOM 882 N N . ASP A 1 113 ? 12.681 -9.895 -6.351 1.00 88.31 113 ASP A N 1
ATOM 883 C CA . ASP A 1 113 ? 12.630 -10.468 -5.003 1.00 88.31 113 ASP A CA 1
ATOM 884 C C . ASP A 1 113 ? 12.974 -11.965 -5.003 1.00 88.31 113 ASP A C 1
ATOM 886 O O . ASP A 1 113 ? 13.801 -12.416 -4.207 1.00 88.31 113 ASP A O 1
ATOM 890 N N . ALA A 1 114 ? 12.405 -12.741 -5.930 1.00 88.69 114 ALA A N 1
ATOM 891 C CA . ALA A 1 114 ? 12.705 -14.165 -6.071 1.00 88.69 114 ALA A CA 1
ATOM 892 C C . ALA A 1 114 ? 14.172 -14.416 -6.462 1.00 88.69 114 ALA A C 1
ATOM 894 O O . ALA A 1 114 ? 14.781 -15.405 -6.046 1.00 88.69 114 ALA A O 1
ATOM 895 N N . ALA A 1 115 ? 14.776 -13.539 -7.266 1.00 89.75 115 ALA A N 1
ATOM 896 C CA . ALA A 1 115 ? 16.196 -13.611 -7.593 1.00 89.75 115 ALA A CA 1
ATOM 897 C C . ALA A 1 115 ? 17.079 -13.320 -6.367 1.00 89.75 115 ALA A C 1
ATOM 899 O O . ALA A 1 115 ? 18.011 -14.081 -6.115 1.00 89.75 115 ALA A O 1
ATOM 900 N N . CYS A 1 116 ? 16.759 -12.289 -5.581 1.00 88.69 116 CYS A N 1
ATOM 901 C CA . CYS A 1 116 ? 17.448 -11.980 -4.323 1.00 88.69 116 CYS A CA 1
ATOM 902 C C . CYS A 1 116 ? 17.338 -13.140 -3.321 1.00 88.69 116 CYS A C 1
ATOM 904 O O . CYS A 1 116 ? 18.348 -13.585 -2.776 1.00 88.69 116 CYS A O 1
ATOM 906 N N . ALA A 1 117 ? 16.137 -13.702 -3.149 1.00 89.31 117 ALA A N 1
ATOM 907 C CA . ALA A 1 117 ? 15.901 -14.835 -2.258 1.00 89.31 117 ALA A CA 1
ATOM 908 C C . ALA A 1 117 ? 16.732 -16.069 -2.652 1.00 89.31 117 ALA A C 1
ATOM 910 O O . ALA A 1 117 ? 17.346 -16.697 -1.792 1.00 89.31 117 ALA A O 1
ATOM 911 N N . ARG A 1 118 ? 16.833 -16.377 -3.955 1.00 91.44 118 ARG A N 1
ATOM 912 C CA . ARG A 1 118 ? 17.689 -17.468 -4.465 1.00 91.44 118 ARG A CA 1
ATOM 913 C C . ARG A 1 118 ? 19.178 -17.250 -4.193 1.00 91.44 118 ARG A C 1
ATOM 915 O O . ARG A 1 118 ? 19.910 -18.226 -4.069 1.00 91.44 118 ARG A O 1
ATOM 922 N N . ARG A 1 119 ? 19.625 -15.996 -4.093 1.00 91.25 119 ARG A N 1
ATOM 923 C CA . ARG A 1 119 ? 21.006 -15.634 -3.730 1.00 91.25 119 ARG A CA 1
ATOM 924 C C . ARG A 1 119 ? 21.240 -15.571 -2.215 1.00 91.25 119 ARG A C 1
ATOM 926 O O . ARG A 1 119 ? 22.359 -15.302 -1.794 1.00 91.25 119 ARG A O 1
ATOM 933 N N . GLY A 1 120 ? 20.212 -15.808 -1.395 1.00 90.56 120 GLY A N 1
ATOM 934 C CA . GLY A 1 120 ? 20.294 -15.644 0.060 1.00 90.56 120 GLY A CA 1
ATOM 935 C C . GLY A 1 120 ? 20.433 -14.182 0.497 1.00 90.56 120 GLY A C 1
ATOM 936 O O . GLY A 1 120 ? 20.862 -13.906 1.616 1.00 90.56 120 GLY A O 1
ATOM 937 N N . GLU A 1 121 ? 20.095 -13.234 -0.379 1.00 88.31 121 GLU A N 1
ATOM 938 C CA . GLU A 1 121 ? 20.175 -11.812 -0.073 1.00 88.31 121 GLU A CA 1
ATOM 939 C C . GLU A 1 121 ? 18.967 -11.384 0.771 1.00 88.31 121 GLU A C 1
ATOM 941 O O . GLU A 1 121 ? 17.827 -11.755 0.471 1.00 88.31 121 GLU A O 1
ATOM 946 N N . PRO A 1 122 ? 19.175 -10.579 1.826 1.00 86.19 122 PRO A N 1
ATOM 947 C CA . PRO A 1 122 ? 18.065 -10.069 2.611 1.00 86.19 122 PRO A CA 1
ATOM 948 C C . PRO A 1 122 ? 17.225 -9.103 1.772 1.00 86.19 122 PRO A C 1
ATOM 950 O O . PRO A 1 122 ? 17.765 -8.250 1.066 1.00 86.19 122 PRO A O 1
ATOM 953 N N . LYS A 1 123 ? 15.897 -9.177 1.918 1.00 88.31 123 LYS A N 1
ATOM 954 C CA . LYS A 1 123 ? 14.991 -8.180 1.337 1.00 88.31 123 LYS A CA 1
ATOM 955 C C . LYS A 1 123 ? 15.281 -6.806 1.949 1.00 88.31 123 LYS A C 1
ATOM 957 O O . LYS A 1 123 ? 15.370 -6.677 3.172 1.00 88.31 123 LYS A O 1
ATOM 962 N N . ARG A 1 124 ? 15.449 -5.787 1.105 1.00 87.38 124 ARG A N 1
ATOM 963 C CA . ARG A 1 124 ? 15.828 -4.424 1.505 1.00 87.38 124 ARG A CA 1
ATOM 964 C C . ARG A 1 124 ? 14.891 -3.403 0.883 1.00 87.38 124 ARG A C 1
ATOM 966 O O . ARG A 1 124 ? 14.401 -3.600 -0.224 1.00 87.38 124 ARG A O 1
ATOM 973 N N . VAL A 1 125 ? 14.636 -2.329 1.622 1.00 85.62 125 VAL A N 1
ATOM 974 C CA . VAL A 1 125 ? 13.951 -1.152 1.085 1.00 85.62 125 VAL A CA 1
ATOM 975 C C . VAL A 1 125 ? 14.895 -0.495 0.088 1.00 85.62 125 VAL A C 1
ATOM 977 O O . VAL A 1 125 ? 16.071 -0.285 0.398 1.00 85.62 125 VAL A O 1
ATOM 980 N N . VAL A 1 126 ? 14.392 -0.200 -1.106 1.00 84.94 126 VAL A N 1
ATOM 981 C CA . VAL A 1 126 ? 15.172 0.511 -2.121 1.00 84.94 126 VAL A CA 1
ATOM 982 C C . VAL A 1 126 ? 15.263 1.970 -1.695 1.00 84.94 126 VAL A C 1
ATOM 984 O O . VAL A 1 126 ? 14.246 2.578 -1.376 1.00 84.94 126 VAL A O 1
ATOM 987 N N . MET A 1 127 ? 16.471 2.524 -1.656 1.00 83.88 127 MET A N 1
ATOM 988 C CA . MET A 1 127 ? 16.702 3.931 -1.326 1.00 83.88 127 MET A CA 1
ATOM 989 C C . MET A 1 127 ? 17.135 4.666 -2.591 1.00 83.88 127 MET A C 1
ATOM 991 O O . MET A 1 127 ? 18.042 4.191 -3.278 1.00 83.88 127 MET A O 1
ATOM 995 N N . VAL A 1 128 ? 16.472 5.786 -2.882 1.00 77.94 128 VAL A N 1
ATOM 996 C CA . VAL A 1 128 ? 16.695 6.642 -4.056 1.00 77.94 128 VAL A CA 1
ATOM 997 C C . VAL A 1 128 ? 16.919 8.084 -3.612 1.00 77.94 128 VAL A C 1
ATOM 999 O O . VAL A 1 128 ? 16.175 8.569 -2.721 1.00 77.94 128 VAL A O 1
#

Secondary structure (DSSP, 8-state):
---------------------------------PPPPHHHHHHHHHHHHHHH--STT--EEHHHHHTTSPTT--HHHHHHHHHHHHHTTSEEEEEETTEEEEEE--HHHHHHHHHHHHTTPPP--EE-

Organism: NCBI:txid1223545